Protein AF-A0A967M303-F1 (afdb_monomer_lite)

Radius of gyration: 16.29 Å; chains: 1; bounding box: 35×25×46 Å

Structure (mmCIF, N/CA/C/O backbone):
data_AF-A0A967M303-F1
#
_entry.id   AF-A0A967M303-F1
#
loop_
_atom_site.group_PDB
_atom_site.id
_atom_site.type_symbol
_atom_site.label_atom_id
_atom_site.label_alt_id
_atom_site.label_comp_id
_atom_site.label_asym_id
_atom_site.label_entity_id
_atom_site.label_seq_id
_atom_site.pdbx_PDB_ins_code
_atom_site.Cartn_x
_atom_site.Cartn_y
_atom_site.Cartn_z
_atom_site.occupancy
_atom_site.B_iso_or_equiv
_atom_site.auth_seq_id
_atom_site.auth_comp_id
_atom_site.auth_asym_id
_atom_site.auth_atom_id
_atom_site.pdbx_PDB_model_num
ATOM 1 N N . ARG A 1 1 ? -4.949 15.397 11.728 1.00 86.50 1 ARG A N 1
ATOM 2 C CA . ARG A 1 1 ? -5.161 14.693 13.023 1.00 86.50 1 ARG A CA 1
ATOM 3 C C . ARG A 1 1 ? -6.024 15.572 13.935 1.00 86.50 1 ARG A C 1
ATOM 5 O O . ARG A 1 1 ? -6.158 16.750 13.628 1.00 86.50 1 ARG A O 1
ATOM 12 N N . GLY A 1 2 ? -6.628 15.020 14.995 1.00 95.88 2 GLY A N 1
ATOM 13 C CA . GLY A 1 2 ? -7.402 15.799 15.979 1.00 95.88 2 GLY A CA 1
ATOM 14 C C . GLY A 1 2 ? -8.785 16.264 15.506 1.00 95.88 2 GLY A C 1
ATOM 15 O O . GLY A 1 2 ? -9.210 17.365 15.838 1.00 95.88 2 GLY A O 1
ATOM 16 N N . LYS A 1 3 ? -9.471 15.466 14.680 1.00 96.94 3 LYS A N 1
ATOM 17 C CA . LYS A 1 3 ? -10.841 15.744 14.223 1.00 96.94 3 LYS A CA 1
ATOM 18 C C . LYS A 1 3 ? -11.784 14.678 14.777 1.00 96.94 3 LYS A C 1
ATOM 20 O O . LYS A 1 3 ? -11.372 13.528 14.893 1.00 96.94 3 LYS A O 1
ATOM 25 N N . SER A 1 4 ? -13.023 15.060 15.088 1.00 97.56 4 SER A N 1
ATOM 26 C CA . SER A 1 4 ? -14.107 14.097 15.307 1.00 97.56 4 SER A CA 1
ATOM 27 C C . SER A 1 4 ? -14.491 13.497 13.956 1.00 97.56 4 SER A C 1
ATOM 29 O O . SER A 1 4 ? -14.724 14.245 13.005 1.00 97.56 4 SER A O 1
ATOM 31 N N . VAL A 1 5 ? -14.478 12.169 13.847 1.00 97.25 5 VAL A N 1
ATOM 32 C CA . VAL A 1 5 ? -14.684 11.441 12.588 1.00 97.25 5 VAL A CA 1
ATOM 33 C C . VAL A 1 5 ? -15.694 10.323 12.820 1.00 97.25 5 VAL A C 1
ATOM 35 O O . VAL A 1 5 ? -15.593 9.594 13.803 1.00 97.25 5 VAL A O 1
ATOM 38 N N . LEU A 1 6 ? -16.634 10.173 11.887 1.00 97.88 6 LEU A N 1
ATOM 39 C CA . LEU A 1 6 ? -17.523 9.020 11.775 1.00 97.88 6 LEU A CA 1
ATOM 40 C C . LEU A 1 6 ? -17.216 8.295 10.459 1.00 97.88 6 LEU A C 1
ATOM 42 O O . LEU A 1 6 ? -17.181 8.931 9.406 1.00 97.88 6 LEU A O 1
ATOM 46 N N . LEU A 1 7 ? -17.015 6.978 10.519 1.00 96.06 7 LEU A N 1
ATOM 47 C CA . LEU A 1 7 ? -16.873 6.109 9.350 1.00 96.06 7 LEU A CA 1
ATOM 48 C C . LEU A 1 7 ? -18.112 5.214 9.246 1.00 96.06 7 LEU A C 1
ATOM 50 O O . LEU A 1 7 ? -18.476 4.558 10.218 1.00 96.06 7 LEU A O 1
ATOM 54 N N . ILE A 1 8 ? -18.748 5.187 8.075 1.00 97.56 8 ILE A N 1
ATOM 55 C CA . ILE A 1 8 ? -19.938 4.371 7.803 1.00 97.56 8 ILE A CA 1
ATOM 56 C C . ILE A 1 8 ? -19.595 3.392 6.676 1.00 97.56 8 ILE A C 1
ATOM 58 O O . ILE A 1 8 ? -19.202 3.814 5.592 1.00 97.56 8 ILE A O 1
ATOM 62 N N . GLU A 1 9 ? -19.757 2.094 6.930 1.00 96.69 9 GLU A N 1
ATOM 63 C CA . GLU A 1 9 ? -19.577 1.003 5.963 1.00 96.69 9 GLU A CA 1
ATOM 64 C C . GLU A 1 9 ? -20.893 0.227 5.843 1.00 96.69 9 GLU A C 1
ATOM 66 O O . GLU A 1 9 ? -21.571 -0.013 6.841 1.00 96.69 9 GLU A O 1
ATOM 71 N N . LYS A 1 10 ? -21.262 -0.163 4.620 1.00 97.38 10 LYS A N 1
ATOM 72 C CA . LYS A 1 10 ? -22.510 -0.888 4.350 1.00 97.38 10 LYS A CA 1
ATOM 73 C C . LYS A 1 10 ? -22.457 -2.335 4.846 1.00 97.38 10 LYS A C 1
ATOM 75 O O . LYS A 1 10 ? -23.471 -2.850 5.304 1.00 97.38 10 LYS A O 1
ATOM 80 N N . ASN A 1 11 ? -21.308 -2.991 4.688 1.00 96.00 11 ASN A N 1
ATOM 81 C CA . ASN A 1 11 ? -21.109 -4.406 4.992 1.00 96.00 11 ASN A CA 1
ATOM 82 C C . ASN A 1 11 ? -20.094 -4.584 6.134 1.00 96.00 11 ASN A C 1
ATOM 84 O O . ASN A 1 11 ? -20.439 -4.510 7.307 1.00 96.00 11 ASN A O 1
ATOM 88 N N . ALA A 1 12 ? -18.833 -4.831 5.781 1.00 96.06 12 ALA A N 1
ATOM 89 C CA . ALA A 1 12 ? -17.716 -4.999 6.697 1.00 96.06 12 ALA A CA 1
ATOM 90 C C . ALA A 1 12 ? -16.476 -4.337 6.091 1.00 96.06 12 ALA A C 1
ATOM 92 O O . ALA A 1 12 ? -16.333 -4.290 4.863 1.00 96.06 12 ALA A O 1
ATOM 93 N N . ALA A 1 13 ? -15.582 -3.838 6.947 1.00 95.88 13 ALA A N 1
ATOM 94 C CA . ALA A 1 1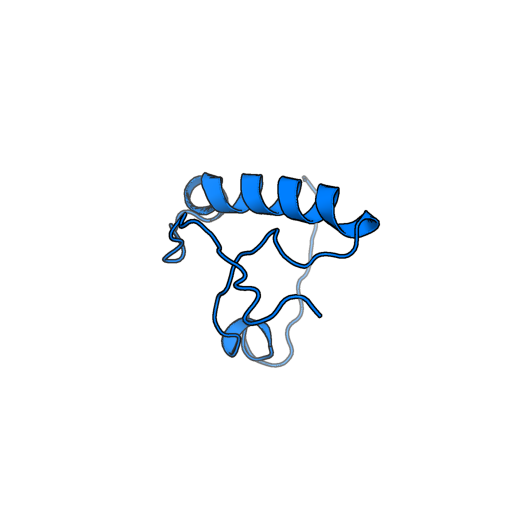3 ? -14.355 -3.182 6.512 1.00 95.88 13 ALA A CA 1
ATOM 95 C C . ALA A 1 13 ? -13.570 -4.085 5.546 1.00 95.88 13 ALA A C 1
ATOM 97 O O . ALA A 1 13 ? -13.349 -5.264 5.813 1.00 95.88 13 ALA A O 1
ATOM 98 N N . GLY A 1 14 ? -13.192 -3.536 4.391 1.00 94.56 14 GLY A N 1
ATOM 99 C CA . GLY A 1 14 ? -12.420 -4.256 3.378 1.00 94.56 14 GLY A CA 1
ATOM 100 C C . GLY A 1 14 ? -13.205 -5.261 2.523 1.00 94.56 14 GLY A C 1
ATOM 101 O O . GLY A 1 14 ? -12.599 -5.899 1.674 1.00 94.56 14 GLY A O 1
ATOM 102 N N . ARG A 1 15 ? -14.534 -5.397 2.658 1.00 96.00 15 ARG A N 1
ATOM 103 C CA . ARG A 1 15 ? -15.310 -6.462 1.977 1.00 96.00 15 ARG A CA 1
ATOM 104 C C . ARG A 1 15 ? -15.317 -6.416 0.435 1.00 96.00 15 ARG A C 1
ATOM 106 O O . ARG A 1 15 ? -15.644 -7.421 -0.189 1.00 96.00 15 ARG A O 1
ATOM 113 N N . HIS A 1 16 ? -15.009 -5.276 -0.180 1.00 95.06 16 HIS 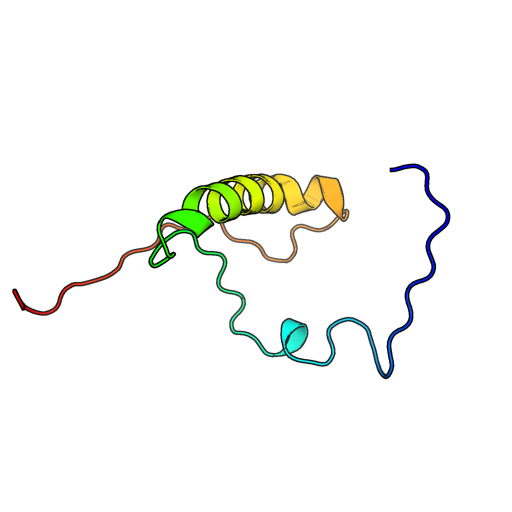A N 1
ATOM 114 C CA . HIS A 1 16 ? -15.050 -5.097 -1.640 1.00 95.06 16 HIS A CA 1
ATOM 115 C C . HIS A 1 16 ? -13.636 -5.144 -2.246 1.00 95.06 16 HIS A C 1
ATOM 117 O O . HIS A 1 16 ? -12.844 -6.000 -1.870 1.00 95.06 16 HIS A O 1
ATOM 123 N N . ALA A 1 17 ? -13.293 -4.236 -3.169 1.00 96.69 17 ALA A N 1
ATOM 124 C CA . ALA A 1 17 ? -12.024 -4.250 -3.909 1.00 96.69 17 ALA A CA 1
ATOM 125 C C . ALA A 1 17 ? -10.772 -4.353 -3.013 1.00 96.69 17 ALA A C 1
ATOM 127 O O . ALA A 1 17 ? -9.791 -4.995 -3.384 1.00 96.69 17 ALA A O 1
ATOM 128 N N . SER A 1 18 ? -10.811 -3.774 -1.810 1.00 94.94 18 SER A N 1
ATOM 129 C CA . SER A 1 18 ? -9.707 -3.850 -0.848 1.00 94.94 18 SER A CA 1
ATOM 130 C C . SER A 1 18 ? -9.429 -5.269 -0.334 1.00 94.94 18 SER A C 1
ATOM 132 O O . SER A 1 18 ? -8.281 -5.567 -0.032 1.00 94.94 18 SER A O 1
ATOM 134 N N . GLY A 1 19 ? -10.437 -6.140 -0.254 1.00 95.25 19 GLY A N 1
ATOM 135 C CA . GLY A 1 19 ? -10.304 -7.513 0.247 1.00 95.25 19 GLY A CA 1
ATOM 136 C C . GLY A 1 19 ? -10.150 -8.576 -0.840 1.00 95.25 19 GLY A C 1
ATOM 137 O O . GLY A 1 19 ? -9.950 -9.739 -0.511 1.00 95.25 19 GLY A O 1
ATOM 138 N N . VAL A 1 20 ? -10.258 -8.202 -2.122 1.00 95.81 20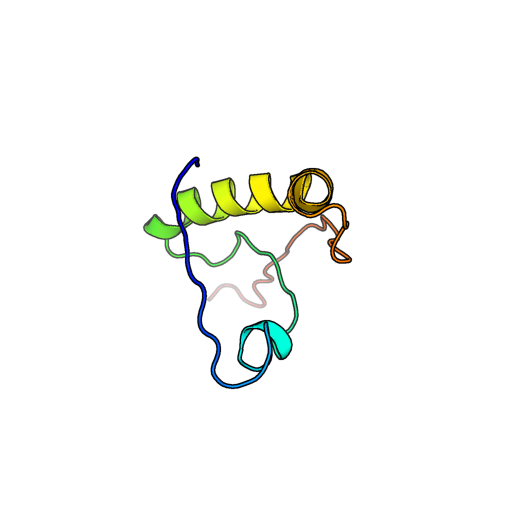 VAL A N 1
ATOM 139 C CA . VAL A 1 20 ? -10.193 -9.144 -3.262 1.00 95.81 20 VAL A CA 1
ATOM 140 C C . VAL A 1 20 ? -9.147 -8.766 -4.316 1.00 95.81 20 VAL A C 1
ATOM 142 O O . VAL A 1 20 ? -9.146 -9.317 -5.414 1.00 95.81 20 VAL A O 1
ATOM 145 N N . ASN A 1 21 ? -8.260 -7.815 -4.019 1.00 95.25 21 ASN A N 1
ATOM 146 C CA . ASN A 1 21 ? -7.117 -7.515 -4.883 1.00 95.25 21 ASN A CA 1
ATOM 147 C C . ASN A 1 21 ? -5.943 -8.471 -4.603 1.00 95.25 21 ASN A C 1
ATOM 149 O O . ASN A 1 21 ? -5.898 -9.142 -3.579 1.00 95.25 21 ASN A O 1
ATOM 153 N N . ALA A 1 22 ? -4.968 -8.504 -5.512 1.00 94.19 22 ALA A N 1
ATOM 154 C CA . ALA A 1 22 ? -3.794 -9.373 -5.409 1.00 94.19 22 ALA A CA 1
ATOM 155 C C . ALA A 1 22 ? -2.712 -8.882 -4.417 1.00 94.19 22 ALA A C 1
ATOM 157 O O . ALA A 1 22 ? -1.634 -9.463 -4.367 1.00 94.19 22 ALA A O 1
ATOM 158 N N . GLY A 1 23 ? -2.941 -7.788 -3.680 1.00 92.81 23 GLY A N 1
ATOM 159 C CA . GLY A 1 23 ? -2.023 -7.274 -2.654 1.00 92.81 23 GLY A CA 1
ATOM 160 C C . GLY A 1 23 ? -0.766 -6.564 -3.173 1.00 92.81 23 GLY A C 1
ATOM 161 O O . GLY A 1 23 ? 0.113 -6.215 -2.392 1.00 92.81 23 GLY A O 1
ATOM 162 N N . GLY A 1 24 ? -0.646 -6.334 -4.485 1.00 93.38 24 GLY A N 1
ATOM 163 C CA . GLY A 1 24 ? 0.562 -5.758 -5.083 1.00 93.38 24 GLY A CA 1
ATOM 164 C C . GLY A 1 24 ? 0.782 -4.278 -4.740 1.00 93.38 24 GLY A C 1
ATOM 165 O O . GLY A 1 24 ? 0.075 -3.403 -5.245 1.00 93.38 24 GLY A O 1
ATOM 166 N N . VAL A 1 25 ? 1.828 -3.978 -3.967 1.00 95.00 25 VAL A N 1
ATOM 167 C CA . VAL A 1 25 ? 2.268 -2.606 -3.656 1.00 95.00 25 VAL A CA 1
ATOM 168 C C . VAL A 1 25 ? 3.341 -2.174 -4.656 1.00 95.00 25 VAL A C 1
ATOM 170 O O . VAL A 1 25 ? 4.424 -2.743 -4.675 1.00 95.00 25 VAL A O 1
ATOM 173 N N . ARG A 1 26 ? 3.075 -1.177 -5.518 1.00 93.69 26 ARG A N 1
ATOM 174 C CA . ARG A 1 26 ? 3.981 -0.806 -6.629 1.00 93.69 26 ARG A CA 1
ATOM 175 C C . ARG A 1 26 ? 4.119 0.678 -6.937 1.00 93.69 26 ARG A C 1
ATOM 177 O O . ARG A 1 26 ? 3.150 1.439 -6.874 1.00 93.69 26 ARG A O 1
ATOM 184 N N . ARG A 1 27 ? 5.319 1.019 -7.418 1.00 92.69 27 ARG A N 1
ATOM 185 C CA . ARG A 1 27 ? 5.680 2.312 -8.029 1.00 92.69 27 ARG A CA 1
ATOM 186 C C . ARG A 1 27 ? 5.868 2.216 -9.549 1.00 92.69 27 ARG A C 1
ATOM 188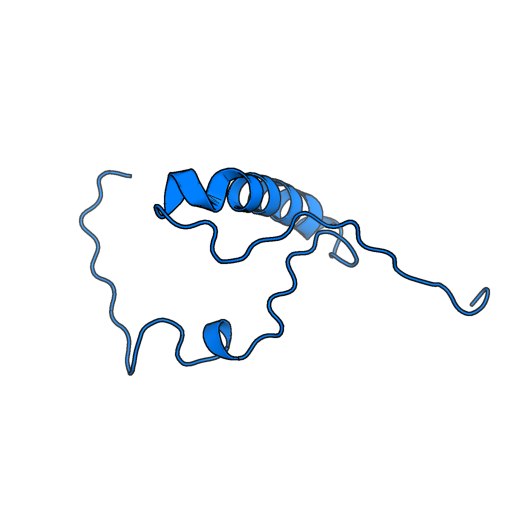 O O . ARG A 1 27 ? 5.737 3.217 -10.241 1.00 92.69 27 ARG A O 1
ATOM 195 N N . LEU A 1 28 ? 6.131 1.017 -10.083 1.00 93.19 28 LEU A N 1
ATOM 196 C CA . LEU A 1 28 ? 6.336 0.795 -11.517 1.00 93.19 28 LEU A CA 1
ATOM 197 C C . LEU A 1 28 ? 5.020 0.894 -12.302 1.00 93.19 28 LEU A C 1
ATOM 199 O O . LEU A 1 28 ? 3.968 0.487 -11.803 1.00 93.19 28 LEU A O 1
ATOM 203 N N . GLY A 1 29 ? 5.076 1.396 -13.540 1.00 92.31 29 GLY A N 1
ATOM 204 C CA . GLY A 1 29 ? 3.910 1.488 -14.430 1.00 92.31 29 GLY A CA 1
ATOM 205 C C . GLY A 1 29 ? 2.854 2.484 -13.945 1.00 92.31 29 GLY A C 1
ATOM 206 O O . GLY A 1 29 ? 1.658 2.205 -14.025 1.00 92.31 29 GLY A O 1
ATOM 207 N N . ARG A 1 3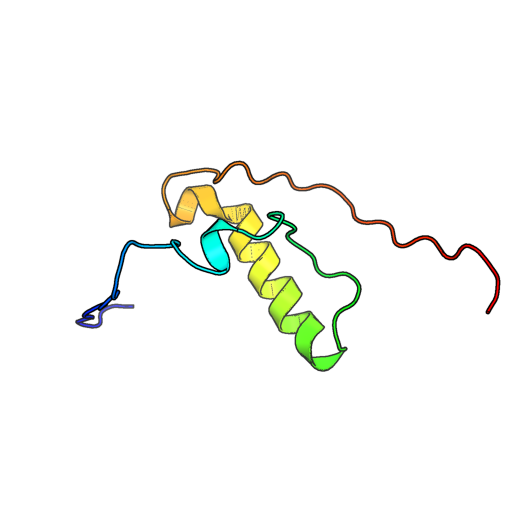0 ? 3.295 3.596 -13.352 1.00 94.56 30 ARG A N 1
ATOM 208 C CA . ARG A 1 30 ? 2.446 4.720 -12.949 1.00 94.56 30 ARG A CA 1
ATOM 209 C C . ARG A 1 30 ? 2.481 5.801 -14.018 1.00 94.56 30 ARG A C 1
ATOM 211 O O . ARG A 1 30 ? 3.503 5.981 -14.680 1.00 94.56 30 ARG A O 1
ATOM 218 N N . HIS A 1 31 ? 1.382 6.537 -14.158 1.00 97.06 31 HIS A N 1
ATOM 219 C CA . HIS A 1 31 ? 1.409 7.784 -14.912 1.00 97.06 31 HIS A CA 1
ATOM 220 C C . HIS A 1 31 ? 2.431 8.738 -14.258 1.00 97.06 31 HIS A C 1
ATOM 222 O O . HIS A 1 31 ? 2.500 8.760 -13.027 1.00 97.06 31 HIS A O 1
ATOM 228 N N . PRO A 1 32 ? 3.208 9.544 -15.010 1.00 96.81 32 PRO A N 1
ATOM 229 C CA . PRO A 1 32 ? 4.230 10.416 -14.422 1.00 96.81 32 PRO A CA 1
ATOM 230 C C . PRO A 1 32 ? 3.718 11.312 -13.286 1.00 96.81 32 PRO A C 1
ATOM 232 O O . PRO A 1 32 ? 4.378 11.450 -12.260 1.00 96.81 32 PRO A O 1
ATOM 235 N N . ALA A 1 33 ? 2.497 11.839 -13.417 1.00 97.62 33 ALA A N 1
ATOM 236 C CA . ALA A 1 33 ? 1.858 12.650 -12.376 1.00 97.62 33 ALA A CA 1
ATOM 237 C C . ALA A 1 33 ? 1.531 11.877 -11.077 1.00 97.62 33 ALA A C 1
ATOM 239 O O . ALA A 1 33 ? 1.375 12.488 -10.025 1.00 97.62 33 ALA A O 1
ATOM 240 N N . GLU A 1 34 ? 1.437 10.546 -11.124 1.00 97.50 34 GLU A N 1
ATOM 241 C CA . GLU A 1 34 ? 1.170 9.696 -9.955 1.00 97.50 34 GLU A CA 1
ATOM 242 C C . GLU A 1 34 ? 2.448 9.212 -9.260 1.00 97.50 34 GLU A C 1
ATOM 244 O O . GLU A 1 34 ? 2.374 8.676 -8.152 1.00 97.50 34 GLU A O 1
ATOM 249 N N . ILE A 1 35 ? 3.622 9.375 -9.883 1.00 96.50 35 ILE A N 1
ATOM 250 C CA . ILE A 1 35 ? 4.889 8.898 -9.315 1.00 96.50 35 ILE A CA 1
ATOM 251 C C . ILE A 1 35 ? 5.123 9.476 -7.913 1.00 96.50 35 ILE A C 1
ATOM 253 O O . ILE A 1 35 ? 5.367 8.665 -7.014 1.00 96.50 35 ILE A O 1
ATOM 257 N N . PRO A 1 36 ? 4.972 10.797 -7.664 1.00 97.19 36 PRO A N 1
ATOM 258 C CA . PRO A 1 36 ? 5.163 11.352 -6.325 1.00 97.19 36 PRO A CA 1
ATOM 259 C C . PRO A 1 36 ? 4.241 10.701 -5.287 1.00 97.19 36 PRO A C 1
ATOM 261 O O . PRO A 1 36 ? 4.702 10.281 -4.232 1.00 97.19 36 PRO A O 1
ATOM 264 N N . LEU A 1 37 ? 2.961 10.497 -5.621 1.00 97.44 37 LEU A N 1
ATOM 265 C CA . LEU A 1 37 ? 2.001 9.830 -4.733 1.00 97.44 37 LEU A CA 1
ATOM 266 C C . LEU A 1 37 ? 2.394 8.375 -4.447 1.00 97.44 37 LEU A C 1
ATOM 268 O O . LEU A 1 37 ? 2.234 7.895 -3.326 1.00 97.44 37 LEU A O 1
ATOM 272 N N . SER A 1 38 ? 2.922 7.666 -5.448 1.00 96.50 38 SER A N 1
ATOM 273 C CA . SER A 1 38 ? 3.374 6.283 -5.276 1.00 96.50 38 SER A CA 1
ATOM 274 C C . SER A 1 38 ? 4.624 6.171 -4.398 1.00 96.50 38 SER A C 1
ATOM 276 O O . SER A 1 38 ? 4.763 5.187 -3.672 1.00 96.50 38 SER A O 1
ATOM 278 N N . VAL A 1 39 ? 5.514 7.170 -4.446 1.00 96.06 39 VAL A N 1
ATOM 279 C CA . VAL A 1 39 ? 6.698 7.251 -3.581 1.00 96.06 39 VAL A CA 1
ATOM 280 C C . VAL A 1 39 ? 6.261 7.509 -2.143 1.00 96.06 39 VAL A C 1
ATOM 282 O O . VAL A 1 39 ? 6.575 6.697 -1.279 1.00 96.06 39 VAL A O 1
ATOM 285 N N . GLU A 1 40 ? 5.437 8.531 -1.906 1.00 97.31 40 GLU A N 1
ATOM 286 C CA . GLU A 1 40 ? 4.911 8.839 -0.567 1.00 97.31 40 GLU A CA 1
ATOM 287 C C . GLU A 1 40 ? 4.122 7.665 0.033 1.00 97.31 40 GLU A C 1
ATOM 289 O O . GLU A 1 40 ? 4.285 7.318 1.202 1.00 97.31 40 GLU A O 1
ATOM 294 N N . SER A 1 41 ? 3.301 6.983 -0.773 1.00 96.81 41 SER A N 1
ATOM 295 C CA . SER A 1 41 ? 2.590 5.785 -0.319 1.00 96.81 41 SER A CA 1
ATOM 296 C C . SER A 1 41 ? 3.544 4.651 0.062 1.00 96.81 41 SER A C 1
ATOM 298 O O . SER A 1 41 ? 3.246 3.921 1.006 1.00 96.81 41 SER A O 1
ATOM 300 N N . MET A 1 42 ? 4.663 4.481 -0.646 1.00 96.69 42 MET A N 1
ATOM 301 C CA . MET A 1 42 ? 5.651 3.446 -0.330 1.00 96.69 42 MET A CA 1
ATOM 302 C C . MET A 1 42 ? 6.348 3.725 1.009 1.00 96.69 42 MET A C 1
ATOM 304 O O . MET A 1 42 ? 6.540 2.801 1.795 1.00 96.69 42 MET A O 1
ATOM 308 N N . GLU A 1 43 ? 6.642 4.990 1.320 1.00 96.94 43 GLU A N 1
ATOM 309 C CA . GLU A 1 43 ? 7.196 5.388 2.627 1.00 96.94 43 GLU A CA 1
ATOM 310 C C . GLU A 1 43 ? 6.231 5.113 3.794 1.00 96.94 43 GLU A C 1
ATOM 312 O O . GLU A 1 43 ? 6.651 4.886 4.934 1.00 96.94 43 GLU A O 1
ATOM 317 N N . ILE A 1 44 ? 4.921 5.117 3.527 1.00 97.56 44 ILE A N 1
ATOM 318 C CA . ILE A 1 44 ? 3.907 4.686 4.498 1.00 97.56 44 ILE A CA 1
ATOM 319 C C . ILE A 1 44 ? 3.937 3.162 4.650 1.00 97.56 44 ILE A C 1
ATOM 321 O O . ILE A 1 44 ? 3.968 2.680 5.779 1.00 97.56 44 ILE A O 1
ATOM 325 N N . TRP A 1 45 ? 3.987 2.407 3.547 1.00 97.31 45 TRP A N 1
ATOM 326 C CA . TRP A 1 45 ? 4.075 0.941 3.582 1.00 97.31 45 TRP A CA 1
ATOM 327 C C . TRP A 1 45 ? 5.313 0.440 4.330 1.00 97.31 45 TRP A C 1
ATOM 329 O O . TRP A 1 45 ? 5.198 -0.458 5.159 1.00 97.31 45 TRP A O 1
ATOM 339 N N . HIS A 1 46 ? 6.476 1.067 4.134 1.00 96.94 46 HIS A N 1
ATOM 340 C CA . HIS A 1 46 ? 7.696 0.731 4.877 1.00 96.94 46 HIS A CA 1
ATOM 341 C C . HIS A 1 46 ? 7.582 0.930 6.393 1.00 96.94 46 HIS A C 1
ATOM 343 O O . HIS A 1 46 ? 8.361 0.348 7.142 1.00 96.94 46 HIS A O 1
ATOM 349 N N . ARG A 1 47 ? 6.623 1.737 6.855 1.00 97.19 47 ARG A N 1
ATOM 350 C CA . ARG A 1 47 ? 6.380 2.010 8.277 1.00 97.19 47 ARG A CA 1
ATOM 351 C C . ARG A 1 47 ? 4.995 1.546 8.726 1.00 97.19 47 ARG A C 1
ATOM 353 O O . ARG A 1 47 ? 4.508 2.032 9.747 1.00 97.19 47 ARG A O 1
ATOM 360 N N . ILE A 1 48 ? 4.362 0.632 7.984 1.00 97.75 48 ILE A N 1
ATOM 361 C CA . ILE A 1 48 ? 2.975 0.214 8.226 1.00 97.75 48 ILE A CA 1
ATOM 362 C C . ILE A 1 48 ? 2.777 -0.326 9.644 1.00 97.75 48 ILE A C 1
ATOM 364 O O . ILE A 1 48 ? 1.823 0.065 10.310 1.00 97.75 48 ILE A O 1
ATOM 368 N N . GLU A 1 49 ? 3.741 -1.096 10.150 1.00 97.69 49 GLU A N 1
ATOM 369 C CA . GLU A 1 49 ? 3.708 -1.646 11.506 1.00 97.69 49 GLU A CA 1
ATOM 370 C C . GLU A 1 49 ? 3.586 -0.546 12.566 1.00 97.69 49 GLU A C 1
ATOM 372 O O . GLU A 1 49 ? 2.749 -0.641 13.452 1.00 97.69 49 GLU A O 1
ATOM 377 N N . SER A 1 50 ? 4.313 0.566 12.418 1.00 97.31 50 SER A N 1
ATOM 378 C CA . SER A 1 50 ? 4.211 1.706 13.345 1.00 97.31 50 SER A CA 1
ATOM 379 C C . SER A 1 50 ? 2.891 2.480 13.251 1.00 97.31 50 SER A C 1
ATOM 381 O O . SER A 1 50 ? 2.584 3.293 14.123 1.00 97.31 50 SER A O 1
ATOM 383 N N . LEU A 1 51 ? 2.142 2.301 12.160 1.00 96.56 51 LEU A N 1
ATOM 384 C CA . LEU A 1 51 ? 0.903 3.029 11.899 1.00 96.56 51 LEU A CA 1
ATOM 385 C C . LEU A 1 51 ? -0.330 2.268 12.393 1.00 96.56 51 LEU A C 1
ATOM 387 O O . LEU A 1 51 ? -1.291 2.912 12.819 1.00 96.56 51 LEU A O 1
ATOM 391 N N . VAL A 1 52 ? -0.321 0.938 12.279 1.00 96.69 52 VAL A N 1
ATOM 392 C CA . VAL A 1 52 ? -1.487 0.082 12.564 1.00 96.69 52 VAL A CA 1
ATOM 393 C C . VAL A 1 52 ? -1.187 -1.084 13.510 1.00 96.69 52 VAL A C 1
ATOM 395 O O . VAL A 1 52 ? -2.025 -1.970 13.648 1.00 96.69 52 VAL A O 1
ATOM 398 N N . ASP A 1 53 ? -0.008 -1.099 14.136 1.00 97.94 53 ASP A N 1
ATOM 399 C CA . ASP A 1 53 ? 0.458 -2.147 15.055 1.00 97.94 53 ASP A CA 1
ATOM 400 C C . ASP A 1 53 ? 0.453 -3.559 14.422 1.00 97.94 53 ASP A C 1
ATOM 402 O O . ASP A 1 53 ? 0.233 -4.571 15.091 1.00 97.94 53 ASP A O 1
ATOM 406 N N . ASN A 1 54 ? 0.657 -3.634 13.099 1.00 97.56 54 ASN A N 1
ATOM 407 C CA . ASN A 1 54 ? 0.697 -4.875 12.324 1.00 97.56 54 ASN A CA 1
ATOM 408 C C . ASN A 1 54 ? 1.503 -4.708 11.022 1.00 97.56 54 ASN A C 1
ATOM 410 O O . ASN A 1 54 ? 1.339 -3.713 10.312 1.00 97.56 54 ASN A O 1
ATOM 414 N N . ASP A 1 55 ? 2.329 -5.696 10.669 1.00 96.25 55 ASP A N 1
ATOM 415 C CA . ASP A 1 55 ? 3.132 -5.678 9.435 1.00 96.25 55 ASP A CA 1
ATOM 416 C C . ASP A 1 55 ? 2.303 -5.855 8.148 1.00 96.25 55 ASP A C 1
ATOM 418 O O . ASP A 1 55 ? 2.796 -5.621 7.042 1.00 96.25 55 ASP A O 1
ATOM 422 N N . CYS A 1 56 ? 1.030 -6.238 8.284 1.00 95.94 56 CYS A N 1
ATOM 423 C CA . CYS A 1 56 ? 0.081 -6.489 7.205 1.00 95.94 56 CYS A CA 1
ATOM 424 C C . CYS A 1 56 ? 0.572 -7.526 6.177 1.00 95.94 56 CYS A C 1
ATOM 426 O O . CYS A 1 56 ? 0.092 -7.537 5.040 1.00 95.94 56 CYS A O 1
ATOM 428 N N . GLY A 1 57 ? 1.542 -8.373 6.542 1.00 96.06 57 GLY A N 1
ATOM 429 C CA . GLY A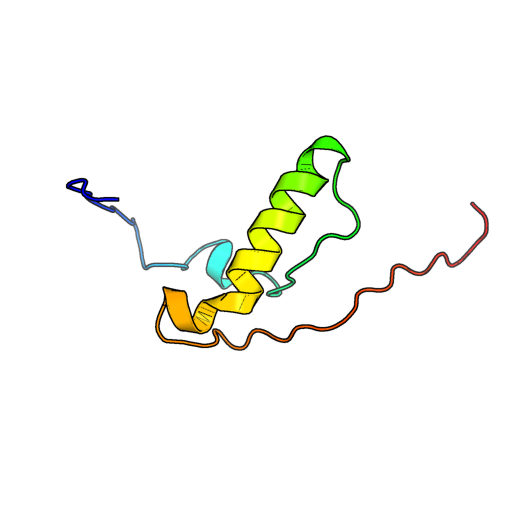 1 57 ? 2.228 -9.281 5.621 1.00 96.06 57 GLY A CA 1
ATOM 430 C C . GLY A 1 57 ? 3.004 -8.571 4.504 1.00 96.06 57 GLY A C 1
ATOM 431 O O . GLY A 1 57 ? 3.272 -9.180 3.465 1.00 96.06 57 GLY A O 1
ATOM 432 N N . PHE A 1 58 ? 3.338 -7.286 4.667 1.00 97.00 58 PHE A N 1
ATOM 433 C CA . PHE A 1 58 ? 4.039 -6.519 3.642 1.00 97.00 58 PHE A CA 1
ATOM 434 C C . PHE A 1 58 ? 5.474 -7.023 3.447 1.00 97.00 58 PHE A C 1
ATOM 436 O O . PHE A 1 58 ? 6.263 -7.107 4.386 1.00 97.00 58 PHE A O 1
ATOM 443 N N . GLN A 1 59 ? 5.837 -7.303 2.194 1.00 94.94 59 GLN A N 1
ATOM 444 C CA . GLN A 1 59 ? 7.194 -7.678 1.807 1.00 94.94 59 GLN A CA 1
ATOM 445 C C . GLN A 1 59 ? 7.769 -6.652 0.832 1.00 94.94 59 GLN A C 1
ATOM 447 O O . GLN A 1 59 ? 7.273 -6.469 -0.281 1.00 94.94 59 GLN A O 1
ATOM 452 N N . ALA A 1 60 ? 8.850 -5.992 1.244 1.00 93.50 60 ALA A N 1
ATOM 453 C CA . ALA A 1 60 ? 9.565 -5.028 0.419 1.00 93.50 60 ALA A CA 1
ATOM 454 C C . ALA A 1 60 ? 10.456 -5.740 -0.613 1.00 93.50 60 ALA A C 1
ATOM 456 O O . ALA A 1 60 ? 11.665 -5.876 -0.427 1.00 93.50 60 ALA A O 1
ATOM 457 N N . SER A 1 61 ? 9.856 -6.201 -1.710 1.00 90.94 61 SER A N 1
ATOM 458 C CA . SER A 1 61 ? 10.572 -6.816 -2.831 1.00 90.94 61 SER A CA 1
ATOM 459 C C . SER A 1 61 ? 10.692 -5.874 -4.033 1.00 90.94 61 SER A C 1
ATOM 461 O O . SER A 1 61 ? 9.859 -4.993 -4.262 1.00 90.94 61 SER A O 1
ATOM 463 N N . GLY A 1 62 ? 11.732 -6.083 -4.842 1.00 89.75 62 GLY A N 1
ATOM 464 C CA . GLY A 1 62 ? 11.897 -5.386 -6.117 1.00 89.75 62 GLY A CA 1
ATOM 465 C C . GLY A 1 62 ? 10.800 -5.733 -7.130 1.00 89.75 62 GLY A C 1
ATOM 466 O O . GLY A 1 62 ? 10.120 -6.752 -7.016 1.00 89.75 62 GLY A O 1
ATOM 467 N N . GLN A 1 63 ? 10.640 -4.878 -8.141 1.00 91.06 63 GLN A N 1
ATOM 468 C CA . GLN A 1 63 ? 9.720 -5.088 -9.261 1.00 91.06 63 GLN A CA 1
ATOM 469 C C . GLN A 1 63 ? 10.484 -5.039 -10.567 1.00 91.06 63 GLN A C 1
ATOM 471 O O . GLN A 1 63 ? 11.284 -4.131 -10.784 1.00 91.06 63 GLN A O 1
ATOM 476 N N . VAL A 1 64 ? 10.186 -5.988 -11.446 1.00 92.12 64 VAL A N 1
ATOM 477 C CA . VAL A 1 64 ? 10.770 -6.070 -12.780 1.00 92.12 64 VAL A CA 1
ATOM 478 C C . VAL A 1 64 ? 9.630 -6.077 -13.784 1.00 92.12 64 VAL A C 1
ATOM 480 O O . VAL A 1 64 ? 8.685 -6.852 -13.655 1.00 92.12 64 VAL A O 1
ATOM 483 N N . LYS A 1 65 ? 9.711 -5.197 -14.782 1.00 91.12 65 LYS A N 1
ATOM 484 C CA . LYS A 1 65 ? 8.886 -5.279 -15.986 1.00 91.12 65 LYS A CA 1
ATOM 485 C C . LYS A 1 65 ? 9.795 -5.747 -17.111 1.00 91.12 65 LYS A C 1
ATOM 487 O O . LYS A 1 65 ? 10.804 -5.104 -17.381 1.00 91.12 65 LYS A O 1
ATOM 492 N N . ILE A 1 66 ? 9.446 -6.877 -17.708 1.00 93.00 66 ILE A N 1
ATOM 493 C CA . ILE A 1 66 ? 10.211 -7.505 -18.783 1.00 93.00 66 ILE A CA 1
ATOM 494 C C . ILE A 1 66 ? 9.664 -6.981 -20.113 1.00 93.00 66 ILE A C 1
ATOM 496 O O . ILE A 1 66 ? 8.448 -6.929 -20.297 1.00 93.00 66 ILE A O 1
ATOM 500 N N . ALA A 1 67 ? 10.557 -6.563 -21.008 1.00 94.00 67 ALA A N 1
ATOM 501 C CA . ALA A 1 67 ? 10.241 -6.353 -22.415 1.00 94.00 67 ALA A CA 1
ATOM 502 C C . ALA A 1 67 ? 10.615 -7.638 -23.160 1.00 94.00 67 ALA A C 1
ATOM 504 O O . ALA A 1 67 ? 11.768 -8.061 -23.119 1.00 94.00 67 ALA A O 1
ATOM 505 N N . GLU A 1 68 ? 9.630 -8.300 -23.764 1.00 94.75 68 GLU A N 1
ATOM 506 C CA . GLU A 1 68 ? 9.836 -9.576 -24.468 1.00 94.75 68 GLU A CA 1
ATOM 507 C C . GLU A 1 68 ? 10.330 -9.381 -25.909 1.00 94.75 68 GLU A C 1
ATOM 509 O O . GLU A 1 68 ? 10.742 -10.334 -26.566 1.00 94.75 68 GLU A O 1
ATOM 514 N N . ASN A 1 69 ? 10.272 -8.149 -26.408 1.00 94.50 69 ASN A N 1
ATOM 515 C CA . ASN A 1 69 ? 10.721 -7.739 -27.730 1.00 94.50 69 ASN A CA 1
ATOM 516 C C . ASN A 1 69 ? 11.053 -6.235 -27.725 1.00 94.50 69 ASN A C 1
ATOM 518 O O . ASN A 1 69 ? 10.804 -5.544 -26.737 1.00 94.50 69 ASN A O 1
ATOM 522 N N . ASP A 1 70 ? 11.619 -5.753 -28.832 1.00 90.00 70 ASP A N 1
ATOM 523 C CA . ASP A 1 70 ? 12.070 -4.365 -29.008 1.00 90.00 70 ASP A CA 1
ATOM 524 C C . ASP A 1 70 ? 10.938 -3.373 -29.352 1.00 90.00 70 ASP A C 1
ATOM 526 O O . ASP A 1 70 ? 11.218 -2.202 -29.615 1.00 90.00 70 ASP A O 1
ATOM 530 N N . ALA A 1 71 ? 9.683 -3.838 -29.419 1.00 68.19 71 ALA A N 1
ATOM 531 C CA . ALA A 1 71 ? 8.543 -3.046 -29.885 1.00 68.19 71 ALA A CA 1
ATOM 532 C C . ALA A 1 71 ? 7.924 -2.159 -28.792 1.00 68.19 71 ALA A C 1
ATOM 534 O O . ALA A 1 71 ? 7.821 -2.593 -27.620 1.00 68.19 71 ALA A O 1
#

Secondary structure (DSSP, 8-state):
---------SS-TTTTHHHHS------TT--GGGHHHHHHHHHHHTTHHHHHSS-TT----------SS--

pLDDT: mean 95.03, std 3.94, range [68.19, 97.94]

Foldseek 3Di:
DPDDDDDDDPPDPCPPPNVPDPPDLDLPPDDPVCNVVSVVVVVCLVCVCVVPVDNVPDDPDDDDDDDPDPD

Sequence (71 aa):
RGKSVLLIEKNAAGRHASGVNAGGVRRLGRHPAEIPLSVESMEIWHRIESLVDNDCGFQASGQVKIAENDA